Protein AF-A0A2V5W1W2-F1 (afdb_monomer_lite)

Structure (mmCIF, N/CA/C/O backbone):
data_AF-A0A2V5W1W2-F1
#
_entry.id   AF-A0A2V5W1W2-F1
#
loop_
_atom_site.group_PDB
_atom_site.id
_atom_site.type_symbol
_atom_site.label_atom_id
_atom_site.label_alt_id
_atom_site.label_comp_id
_atom_site.label_asym_id
_atom_site.label_entity_id
_atom_site.label_seq_id
_atom_site.pdbx_PDB_ins_code
_atom_site.Cartn_x
_atom_site.Cartn_y
_atom_site.Cartn_z
_atom_site.occupancy
_atom_site.B_iso_or_equiv
_atom_site.auth_seq_id
_atom_site.auth_comp_id
_atom_site.auth_asym_id
_atom_site.auth_atom_id
_atom_site.pdbx_PDB_model_num
ATOM 1 N N . MET A 1 1 ? 56.854 -26.475 -35.808 1.00 37.88 1 MET A N 1
ATOM 2 C CA . MET A 1 1 ? 57.838 -25.380 -35.961 1.00 37.88 1 MET A CA 1
ATOM 3 C C . MET A 1 1 ? 57.090 -24.058 -35.804 1.00 37.88 1 MET A C 1
ATOM 5 O O . MET A 1 1 ? 56.149 -23.872 -36.559 1.00 37.88 1 MET A O 1
ATOM 9 N N . LYS A 1 2 ? 57.523 -23.186 -34.871 1.00 39.00 2 LYS A N 1
ATOM 10 C CA . LYS A 1 2 ? 57.063 -21.791 -34.617 1.00 39.00 2 LYS A CA 1
ATOM 11 C C . LYS A 1 2 ? 55.720 -21.671 -33.861 1.00 39.00 2 LYS A C 1
ATOM 13 O O . LYS A 1 2 ? 54.672 -21.870 -34.448 1.00 39.00 2 LYS A O 1
ATOM 18 N N . ILE A 1 3 ? 55.713 -21.649 -32.523 1.00 47.53 3 ILE A N 1
ATOM 19 C CA . ILE A 1 3 ? 56.080 -20.575 -31.562 1.00 47.53 3 ILE A CA 1
ATOM 20 C C . ILE A 1 3 ? 54.937 -19.564 -31.357 1.00 47.53 3 ILE A C 1
ATOM 22 O O . ILE A 1 3 ? 54.671 -18.735 -32.216 1.00 47.53 3 ILE A O 1
ATOM 26 N N . PHE A 1 4 ? 54.315 -19.701 -30.178 1.00 49.91 4 PHE A N 1
ATOM 27 C CA . PHE A 1 4 ? 53.779 -18.692 -29.257 1.00 49.91 4 PHE A CA 1
ATOM 28 C C . PHE A 1 4 ? 53.293 -17.346 -29.810 1.00 49.91 4 PHE A C 1
ATOM 30 O O . PHE A 1 4 ? 54.094 -16.503 -30.204 1.00 49.91 4 PHE A O 1
ATOM 37 N N . TRP A 1 5 ? 52.016 -17.056 -29.547 1.00 47.94 5 TRP A N 1
ATOM 38 C CA . TRP A 1 5 ? 51.642 -15.746 -29.023 1.00 47.94 5 TRP A CA 1
ATOM 39 C C . TRP A 1 5 ? 50.623 -15.898 -27.894 1.00 47.94 5 TRP A C 1
ATOM 41 O O . TRP A 1 5 ? 49.438 -16.147 -28.092 1.00 47.94 5 TRP A O 1
ATOM 51 N N . SER A 1 6 ? 51.171 -15.810 -26.685 1.00 53.16 6 SER A N 1
ATOM 52 C CA . SER A 1 6 ? 50.453 -15.503 -25.460 1.00 53.16 6 SER A CA 1
ATOM 53 C C . SER A 1 6 ? 49.829 -14.117 -25.618 1.00 53.16 6 SER A C 1
ATOM 55 O O . SER A 1 6 ? 50.554 -13.139 -25.791 1.00 53.16 6 SER A O 1
ATOM 57 N N . CYS A 1 7 ? 48.505 -14.024 -25.558 1.00 41.88 7 CYS A N 1
ATOM 58 C CA . CYS A 1 7 ? 47.844 -12.787 -25.175 1.00 41.88 7 CYS A CA 1
ATOM 59 C C . CYS A 1 7 ? 47.042 -13.114 -23.921 1.00 41.88 7 CYS A C 1
ATOM 61 O O . CYS A 1 7 ? 46.077 -13.875 -23.968 1.00 41.88 7 CYS A O 1
ATOM 63 N N . CYS A 1 8 ? 47.561 -12.633 -22.794 1.00 45.41 8 CYS A N 1
ATOM 64 C CA . CYS A 1 8 ? 47.035 -12.828 -21.457 1.00 45.41 8 CYS A CA 1
ATOM 65 C C . CYS A 1 8 ? 45.512 -12.708 -21.414 1.00 45.41 8 CYS A C 1
ATOM 67 O O . CYS A 1 8 ? 44.941 -11.671 -21.747 1.00 45.41 8 CYS A O 1
ATOM 69 N N . ALA A 1 9 ? 44.883 -13.760 -20.895 1.00 55.41 9 ALA A N 1
ATOM 70 C CA . ALA A 1 9 ? 43.576 -13.672 -20.284 1.00 55.41 9 ALA A CA 1
ATOM 71 C C . ALA A 1 9 ? 43.635 -12.626 -19.161 1.00 55.41 9 ALA A C 1
ATOM 73 O O . ALA A 1 9 ? 44.271 -12.832 -18.130 1.00 55.41 9 ALA A O 1
ATOM 74 N N . ALA A 1 10 ? 42.974 -11.498 -19.377 1.00 53.69 10 ALA A N 1
ATOM 75 C CA . ALA A 1 10 ? 42.615 -10.566 -18.325 1.00 53.69 10 ALA A CA 1
ATOM 76 C C . ALA A 1 10 ? 41.165 -10.143 -18.563 1.00 53.69 10 ALA A C 1
ATOM 78 O O . ALA A 1 10 ? 40.871 -8.999 -18.897 1.00 53.69 10 ALA A O 1
ATOM 79 N N . THR A 1 11 ? 40.236 -11.089 -18.411 1.00 60.00 11 THR A N 1
ATOM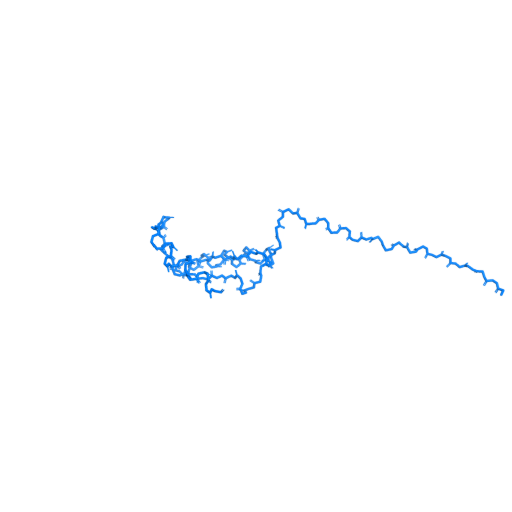 80 C CA . THR A 1 11 ? 38.858 -10.735 -18.070 1.00 60.00 11 THR A CA 1
ATOM 81 C C . THR A 1 11 ? 38.912 -10.140 -16.670 1.00 60.00 11 THR A C 1
ATOM 83 O O . THR A 1 11 ? 38.856 -10.862 -15.675 1.00 60.00 11 THR A O 1
ATOM 86 N N . ALA A 1 12 ? 39.139 -8.828 -16.596 1.00 58.34 12 ALA A N 1
ATOM 87 C CA . ALA A 1 12 ? 38.997 -8.066 -15.372 1.00 58.34 12 ALA A CA 1
ATOM 88 C C . ALA A 1 12 ? 37.571 -8.306 -14.871 1.00 58.34 12 ALA A C 1
ATOM 90 O O . ALA A 1 12 ? 36.601 -7.909 -15.517 1.00 58.34 12 ALA A O 1
ATOM 91 N N . GLY A 1 13 ? 37.461 -9.063 -13.778 1.00 57.09 13 GLY A N 1
ATOM 92 C CA . GLY A 1 13 ? 36.191 -9.347 -13.140 1.00 57.09 13 GLY A CA 1
ATOM 93 C C . GLY A 1 13 ? 35.489 -8.030 -12.846 1.00 57.09 13 GLY A C 1
ATOM 94 O O . GLY A 1 13 ? 36.050 -7.156 -12.185 1.00 57.09 13 GLY A O 1
ATOM 95 N N . LEU A 1 14 ? 34.271 -7.891 -13.362 1.00 52.31 14 LEU A N 1
ATOM 96 C CA . LEU A 1 14 ? 33.324 -6.887 -12.910 1.00 52.31 14 LEU A CA 1
ATOM 97 C C . LEU A 1 14 ? 33.049 -7.178 -11.430 1.00 52.31 14 LEU A C 1
ATOM 99 O O . LEU A 1 14 ? 32.181 -7.976 -11.090 1.00 52.31 14 LEU A O 1
ATOM 103 N N . CYS A 1 15 ? 33.836 -6.579 -10.539 1.00 54.84 15 CYS A N 1
ATOM 104 C CA . CYS A 1 15 ? 33.486 -6.485 -9.132 1.00 54.84 15 CYS A CA 1
ATOM 105 C C . CYS A 1 15 ? 32.292 -5.535 -9.029 1.00 54.84 15 CYS A C 1
ATOM 107 O O . CYS A 1 15 ? 32.456 -4.328 -8.859 1.00 54.84 15 CYS A O 1
ATOM 109 N N . SER A 1 16 ? 31.084 -6.080 -9.157 1.00 57.50 16 SER A N 1
ATOM 110 C CA . SER A 1 16 ? 29.849 -5.390 -8.798 1.00 57.50 16 SER A CA 1
ATOM 111 C C . SER A 1 16 ? 29.817 -5.210 -7.282 1.00 57.50 16 SER A C 1
ATOM 113 O O . SER A 1 16 ? 29.265 -6.025 -6.549 1.00 57.50 16 SER A O 1
ATOM 115 N N . THR A 1 17 ? 30.443 -4.149 -6.780 1.00 60.31 17 THR A N 1
ATOM 116 C CA . THR A 1 17 ? 30.255 -3.707 -5.397 1.00 60.31 17 THR A CA 1
ATOM 117 C C . THR A 1 17 ? 28.939 -2.945 -5.313 1.00 60.31 17 THR A C 1
ATOM 119 O O . THR A 1 17 ? 28.920 -1.720 -5.410 1.00 60.31 17 THR A O 1
ATOM 122 N N . SER A 1 18 ? 27.827 -3.658 -5.162 1.00 62.66 18 SER A N 1
ATOM 123 C CA . SER A 1 18 ? 26.547 -3.027 -4.834 1.00 62.66 18 SER A CA 1
ATOM 124 C C . SER A 1 18 ? 25.860 -3.800 -3.723 1.00 62.66 18 SER A C 1
ATOM 126 O O . SER A 1 18 ? 25.094 -4.715 -3.988 1.00 62.66 18 SER A O 1
ATOM 128 N N . LEU A 1 19 ? 26.164 -3.451 -2.473 1.00 59.16 19 LEU A N 1
ATOM 129 C CA . LEU A 1 19 ? 25.425 -3.924 -1.303 1.00 59.16 19 LEU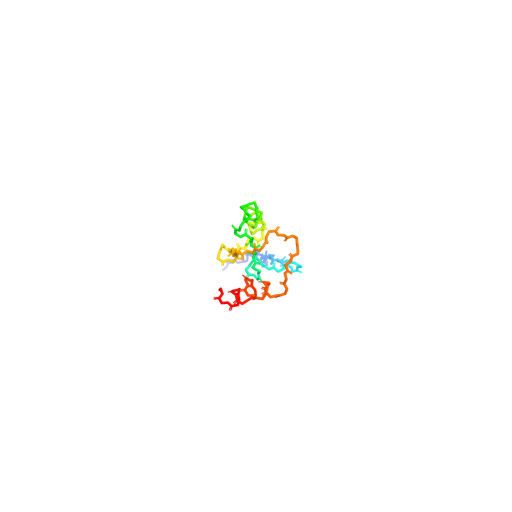 A CA 1
ATOM 130 C C . LEU A 1 19 ? 25.435 -2.828 -0.234 1.00 59.16 19 LEU A C 1
ATOM 132 O O . LEU A 1 19 ? 26.288 -2.795 0.648 1.00 59.16 19 LEU A O 1
ATOM 136 N N . ALA A 1 20 ? 24.484 -1.907 -0.342 1.00 60.53 20 ALA A N 1
ATOM 137 C CA . ALA A 1 20 ? 24.092 -1.046 0.778 1.00 60.53 20 ALA A CA 1
ATOM 138 C C . ALA A 1 20 ? 22.581 -0.751 0.774 1.00 60.53 20 ALA A C 1
ATOM 140 O O . ALA A 1 20 ? 22.002 -0.526 1.832 1.00 60.53 20 ALA A O 1
ATOM 141 N N . ALA A 1 21 ? 21.923 -0.827 -0.388 1.00 64.12 21 ALA A N 1
ATOM 142 C CA . ALA A 1 21 ? 20.474 -0.950 -0.505 1.00 64.12 21 ALA A CA 1
ATOM 143 C C . ALA A 1 21 ? 20.154 -2.329 -1.103 1.00 64.12 21 ALA A C 1
ATOM 145 O O . ALA A 1 21 ? 20.822 -2.731 -2.055 1.00 64.12 21 ALA A O 1
ATOM 146 N N . GLY A 1 22 ? 19.194 -3.052 -0.518 1.00 72.38 22 GLY A N 1
ATOM 147 C CA . GLY A 1 22 ? 18.699 -4.320 -1.068 1.00 72.38 22 GLY A CA 1
ATOM 148 C C . GLY A 1 22 ? 18.167 -4.158 -2.495 1.00 72.38 22 GLY A C 1
ATOM 149 O O . GLY A 1 22 ? 17.861 -3.038 -2.923 1.00 72.38 22 GLY A O 1
ATOM 150 N N . GLN A 1 23 ? 18.091 -5.263 -3.235 1.00 85.06 23 GLN A N 1
ATOM 151 C CA . GLN A 1 23 ? 17.576 -5.261 -4.608 1.00 85.06 23 GLN A CA 1
ATOM 152 C C . GLN A 1 23 ? 16.068 -4.955 -4.631 1.00 85.06 23 GLN A C 1
ATOM 154 O O . GLN A 1 23 ? 15.362 -5.108 -3.632 1.00 85.06 23 GLN A O 1
ATOM 159 N N . GLY A 1 24 ? 15.560 -4.467 -5.768 1.00 91.06 24 GLY A N 1
ATOM 160 C CA . GLY A 1 24 ? 14.149 -4.093 -5.915 1.00 91.06 24 GLY A CA 1
ATOM 161 C C . GLY A 1 24 ? 13.176 -5.252 -5.692 1.00 91.06 24 GLY A C 1
ATOM 162 O O . GLY A 1 24 ? 12.058 -5.040 -5.229 1.00 91.06 24 GLY A O 1
ATOM 163 N N . ASP A 1 25 ? 13.611 -6.476 -5.975 1.00 93.94 25 ASP A N 1
ATOM 164 C CA . ASP A 1 25 ? 12.865 -7.711 -5.746 1.00 93.94 25 ASP A CA 1
ATOM 165 C C . ASP A 1 25 ? 12.787 -8.112 -4.260 1.00 93.94 25 ASP A C 1
ATOM 167 O O . ASP A 1 25 ? 11.909 -8.884 -3.886 1.00 93.94 25 ASP A O 1
ATOM 171 N N . GLU A 1 26 ? 13.597 -7.517 -3.381 1.00 94.19 26 GLU A N 1
ATOM 172 C CA . GLU A 1 26 ? 13.574 -7.764 -1.931 1.00 94.19 26 GLU A CA 1
ATOM 173 C C . GLU A 1 26 ? 12.562 -6.881 -1.173 1.00 94.19 26 GLU A C 1
ATOM 175 O O . GLU A 1 26 ? 12.407 -7.014 0.044 1.00 94.19 26 GLU A O 1
ATOM 180 N N . VAL A 1 27 ? 11.872 -5.956 -1.855 1.00 94.00 27 VAL A N 1
ATOM 181 C CA . VAL A 1 27 ? 10.973 -4.977 -1.219 1.00 94.00 27 VAL A CA 1
ATOM 182 C C . VAL A 1 27 ? 9.575 -4.951 -1.833 1.00 94.00 27 VAL A C 1
ATOM 184 O O . VAL A 1 27 ? 9.382 -5.165 -3.024 1.00 94.00 27 VAL A O 1
ATOM 187 N N . VAL A 1 28 ? 8.580 -4.597 -1.020 1.00 96.50 28 VAL A N 1
ATOM 188 C CA . VAL A 1 28 ? 7.207 -4.324 -1.470 1.00 96.50 28 VAL A CA 1
ATOM 189 C C . VAL A 1 28 ? 6.923 -2.836 -1.302 1.00 96.50 28 VAL A C 1
ATOM 191 O O . VAL A 1 28 ? 7.190 -2.263 -0.245 1.00 96.50 28 VAL A O 1
ATOM 194 N N . VAL A 1 29 ? 6.366 -2.205 -2.335 1.00 97.56 29 VAL A N 1
ATOM 195 C CA . VAL A 1 29 ? 5.902 -0.815 -2.281 1.00 97.56 29 VAL A CA 1
ATOM 196 C C . VAL A 1 29 ? 4.397 -0.813 -2.074 1.00 97.56 29 VAL A C 1
ATOM 198 O O . VAL A 1 29 ? 3.659 -1.482 -2.791 1.00 97.56 29 VAL A O 1
ATOM 201 N N . ILE A 1 30 ? 3.938 -0.041 -1.095 1.00 97.69 30 ILE A N 1
ATOM 202 C CA . ILE A 1 30 ? 2.529 0.036 -0.724 1.00 97.69 30 ILE A CA 1
ATOM 203 C C . ILE A 1 30 ? 2.007 1.442 -1.004 1.00 97.69 30 ILE A C 1
ATOM 205 O O . ILE A 1 30 ? 2.648 2.420 -0.621 1.00 97.69 30 ILE A O 1
ATOM 209 N N . TYR A 1 31 ? 0.835 1.540 -1.631 1.00 98.19 31 TYR A N 1
ATOM 210 C CA . TYR A 1 31 ? 0.110 2.799 -1.799 1.00 98.19 31 TYR A CA 1
ATOM 211 C C . TYR A 1 31 ? -1.307 2.722 -1.231 1.00 98.19 31 TYR A C 1
ATOM 213 O O . TYR A 1 31 ? -1.911 1.649 -1.132 1.00 98.19 31 TYR A O 1
ATOM 221 N N . ASN A 1 32 ? -1.851 3.885 -0.875 1.00 97.81 32 ASN A N 1
ATOM 222 C CA . ASN A 1 32 ? -3.249 3.998 -0.486 1.00 97.81 32 ASN A CA 1
ATOM 223 C C . ASN A 1 32 ? -4.120 4.163 -1.739 1.00 97.81 32 ASN A C 1
ATOM 225 O O . ASN A 1 32 ? -4.036 5.172 -2.430 1.00 97.81 32 ASN A O 1
ATOM 229 N N . SER A 1 33 ? -4.977 3.186 -2.019 1.00 97.50 33 SER A N 1
ATOM 230 C CA . SER A 1 33 ? -5.886 3.198 -3.173 1.00 97.50 33 SER A CA 1
ATOM 231 C C . SER A 1 33 ? -6.962 4.290 -3.115 1.00 97.50 33 SER A C 1
ATOM 233 O O . SER A 1 33 ? -7.491 4.657 -4.160 1.00 97.50 33 SER A O 1
ATOM 235 N N . GLN A 1 34 ? -7.239 4.849 -1.930 1.00 96.88 34 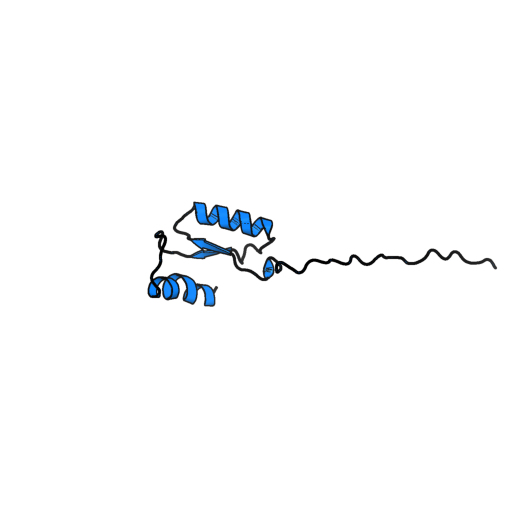GLN A N 1
ATOM 236 C CA . GLN A 1 34 ? -8.143 5.993 -1.754 1.00 96.88 34 GLN A CA 1
ATOM 237 C C . GLN A 1 34 ? -7.486 7.342 -2.099 1.00 96.88 34 GLN A C 1
ATOM 239 O O . GLN A 1 34 ? -8.173 8.359 -2.142 1.00 96.88 34 GLN A O 1
ATOM 244 N N . LEU A 1 35 ? -6.167 7.370 -2.328 1.00 96.44 35 LEU A N 1
ATOM 245 C CA . LEU A 1 35 ? -5.402 8.569 -2.682 1.00 96.44 35 LEU A CA 1
ATOM 246 C C . LEU A 1 35 ? -4.686 8.333 -4.020 1.00 96.44 35 LEU A C 1
ATOM 248 O O . LEU A 1 35 ? -3.601 7.745 -4.026 1.00 96.44 35 LEU A O 1
ATOM 252 N N . PRO A 1 36 ? -5.261 8.763 -5.160 1.00 95.12 36 PRO A N 1
ATOM 253 C CA . PRO A 1 36 ? -4.673 8.546 -6.483 1.00 95.12 36 PRO A CA 1
ATOM 254 C C . PRO A 1 36 ? -3.207 8.992 -6.585 1.00 95.12 36 PRO A C 1
ATOM 256 O O . PRO A 1 36 ? -2.381 8.267 -7.135 1.00 95.12 36 PRO A O 1
ATOM 259 N N . GLU A 1 37 ? -2.847 10.112 -5.958 1.00 96.75 37 GLU A N 1
ATOM 260 C CA . GLU A 1 37 ? -1.483 10.650 -5.949 1.00 96.75 37 GLU A CA 1
ATOM 261 C C . GLU A 1 37 ? -0.491 9.713 -5.235 1.00 96.75 37 GLU A C 1
ATOM 263 O O . GLU A 1 37 ? 0.688 9.653 -5.586 1.00 96.75 37 GLU A O 1
ATOM 268 N N . SER A 1 38 ? -0.960 8.926 -4.256 1.00 97.50 38 SER A N 1
ATOM 269 C CA . SER A 1 38 ? -0.146 7.912 -3.571 1.00 97.50 38 SER A CA 1
ATOM 270 C C . SER A 1 38 ? 0.311 6.818 -4.539 1.00 97.50 38 SER A C 1
ATOM 272 O O . SER A 1 38 ? 1.443 6.340 -4.435 1.00 97.50 38 SER A O 1
ATOM 274 N N . LYS A 1 39 ? -0.539 6.447 -5.506 1.00 97.56 39 LYS A N 1
ATOM 275 C CA . LYS A 1 39 ? -0.215 5.445 -6.527 1.00 97.56 39 LYS A CA 1
ATOM 276 C C . LYS A 1 39 ? 0.874 5.943 -7.471 1.00 97.56 39 LYS A C 1
ATOM 278 O O . LYS A 1 39 ? 1.822 5.207 -7.743 1.00 97.56 39 LYS A O 1
ATOM 283 N N . ASP A 1 40 ? 0.763 7.184 -7.931 1.00 97.69 40 ASP A N 1
ATOM 284 C CA . ASP A 1 40 ? 1.737 7.770 -8.855 1.00 97.69 40 ASP A CA 1
ATOM 285 C C . ASP A 1 40 ? 3.127 7.860 -8.212 1.00 97.69 40 ASP A C 1
ATOM 287 O O . ASP A 1 40 ? 4.128 7.483 -8.826 1.00 97.69 40 ASP A O 1
ATOM 291 N N . LEU A 1 41 ? 3.192 8.257 -6.936 1.00 97.75 41 LEU A N 1
ATOM 292 C CA . LEU A 1 41 ? 4.439 8.263 -6.168 1.00 97.75 41 LEU A CA 1
ATOM 293 C C . LEU A 1 41 ? 5.006 6.853 -5.967 1.00 97.75 41 LEU A C 1
ATOM 295 O O . LEU A 1 41 ? 6.211 6.646 -6.133 1.00 97.75 41 LEU A O 1
ATOM 299 N N . ALA A 1 42 ? 4.163 5.871 -5.641 1.00 98.19 42 ALA A N 1
ATOM 300 C CA . ALA A 1 42 ? 4.602 4.488 -5.481 1.00 98.19 42 ALA A CA 1
ATOM 301 C C . ALA A 1 42 ? 5.209 3.926 -6.774 1.00 98.19 42 ALA A C 1
ATOM 303 O O . ALA A 1 42 ? 6.299 3.358 -6.732 1.00 98.19 42 ALA A O 1
ATOM 304 N N . ILE A 1 43 ? 4.562 4.148 -7.922 1.00 98.00 43 ILE A N 1
ATOM 305 C CA . ILE A 1 43 ? 5.081 3.753 -9.240 1.00 98.00 43 ILE A CA 1
ATOM 306 C C . ILE A 1 43 ? 6.414 4.455 -9.523 1.00 98.00 43 ILE A C 1
ATOM 308 O O . ILE A 1 43 ? 7.386 3.809 -9.915 1.00 98.00 43 ILE A O 1
ATOM 312 N N . TYR A 1 44 ? 6.489 5.763 -9.276 1.00 97.62 44 TYR A N 1
ATOM 313 C CA . TYR A 1 44 ? 7.696 6.563 -9.490 1.00 97.62 44 TYR A CA 1
ATOM 314 C C . TYR A 1 44 ? 8.913 6.049 -8.694 1.00 97.62 44 TYR A C 1
ATOM 316 O O . TYR A 1 44 ? 10.037 6.040 -9.212 1.00 97.62 44 TYR A O 1
ATOM 324 N N . TYR A 1 45 ? 8.720 5.625 -7.440 1.00 96.19 45 TYR A N 1
ATOM 325 C CA . TYR A 1 45 ? 9.797 5.068 -6.612 1.00 96.19 45 TYR A CA 1
ATOM 326 C C . TYR A 1 45 ? 10.090 3.597 -6.916 1.00 96.19 45 TYR A C 1
ATOM 328 O O . TYR A 1 45 ? 11.261 3.214 -6.904 1.00 96.19 45 TYR A O 1
ATOM 336 N N . ALA A 1 46 ? 9.070 2.798 -7.240 1.00 97.69 46 ALA A N 1
ATOM 337 C CA . ALA A 1 46 ? 9.235 1.417 -7.683 1.00 97.69 46 ALA A CA 1
ATOM 338 C C . ALA A 1 46 ? 10.117 1.341 -8.937 1.00 97.69 46 ALA A C 1
ATOM 340 O O . ALA A 1 46 ? 11.091 0.596 -8.952 1.00 97.69 46 ALA A O 1
ATOM 341 N N . GLN A 1 47 ? 9.861 2.194 -9.936 1.00 96.81 47 GLN A N 1
ATOM 342 C CA . GLN A 1 47 ? 10.672 2.2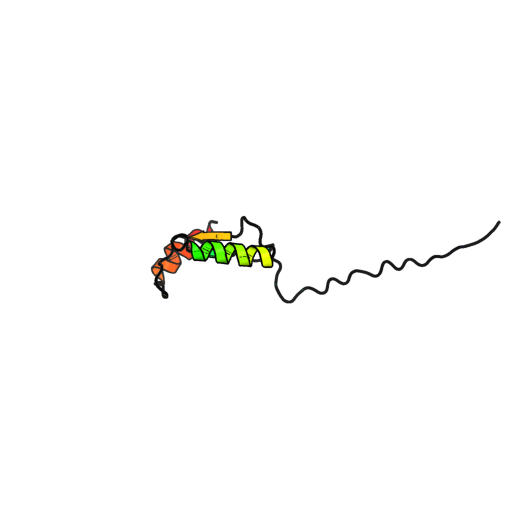74 -11.158 1.00 96.81 47 GLN A CA 1
ATOM 343 C C . GLN A 1 47 ? 12.144 2.604 -10.879 1.00 96.81 47 GLN A C 1
ATOM 345 O O . GLN A 1 47 ? 13.032 1.987 -11.456 1.00 96.81 47 GLN A O 1
ATOM 350 N N . ARG A 1 48 ? 12.427 3.546 -9.971 1.00 94.62 48 ARG A N 1
ATOM 351 C CA . ARG A 1 48 ? 13.809 3.940 -9.620 1.00 94.62 48 ARG A CA 1
ATOM 352 C C . ARG A 1 48 ? 14.604 2.862 -8.906 1.00 94.62 48 ARG A C 1
ATOM 354 O O . ARG A 1 48 ? 15.828 2.932 -8.891 1.00 94.62 48 ARG A O 1
ATOM 361 N N . ARG A 1 49 ? 13.907 1.948 -8.241 1.00 93.38 49 ARG A N 1
ATOM 362 C CA . ARG A 1 49 ? 14.504 0.848 -7.486 1.00 93.38 49 ARG A CA 1
ATO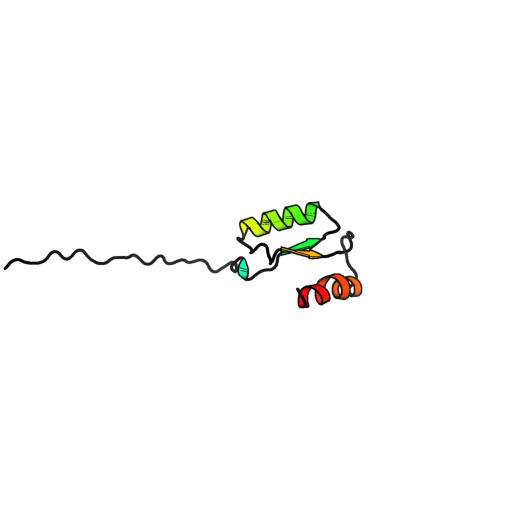M 363 C C . ARG A 1 49 ? 14.357 -0.487 -8.200 1.00 93.38 49 ARG A C 1
ATOM 365 O O . ARG A 1 49 ? 14.677 -1.501 -7.601 1.00 93.38 49 ARG A O 1
ATOM 372 N N . GLU A 1 50 ? 13.860 -0.471 -9.437 1.00 95.75 50 GLU A N 1
ATOM 373 C CA . GLU A 1 50 ? 13.633 -1.671 -10.242 1.00 95.75 50 GLU A CA 1
ATOM 374 C C . GLU A 1 50 ? 12.757 -2.703 -9.509 1.00 95.75 50 GLU A C 1
ATOM 376 O O . GLU A 1 50 ? 12.942 -3.910 -9.635 1.00 95.75 50 GLU A O 1
ATOM 381 N N . VAL A 1 51 ? 11.785 -2.221 -8.723 1.00 97.31 51 VAL A N 1
ATOM 382 C CA . VAL A 1 51 ? 10.841 -3.082 -8.004 1.00 97.31 51 VAL A CA 1
ATOM 383 C C . VAL A 1 51 ? 9.892 -3.727 -9.018 1.00 97.31 51 VAL A C 1
ATOM 385 O O . VAL A 1 51 ? 9.259 -3.001 -9.796 1.00 97.31 51 VAL A O 1
ATOM 388 N N . PRO A 1 52 ? 9.744 -5.064 -9.008 1.00 97.25 52 PRO A N 1
ATOM 389 C CA . PRO A 1 52 ? 8.779 -5.766 -9.841 1.00 97.25 52 PRO A CA 1
ATOM 390 C C . PRO A 1 52 ? 7.361 -5.198 -9.700 1.00 97.25 52 PRO A C 1
ATOM 392 O O . PRO A 1 52 ? 6.899 -4.864 -8.610 1.00 97.25 52 PRO A O 1
ATOM 395 N N . THR A 1 53 ? 6.623 -5.101 -10.805 1.00 96.31 53 THR A N 1
ATOM 396 C CA . THR A 1 53 ? 5.284 -4.482 -10.807 1.00 96.31 53 THR A CA 1
ATOM 397 C C . THR A 1 53 ? 4.263 -5.247 -9.963 1.00 96.31 53 THR A C 1
ATOM 399 O O . THR A 1 53 ? 3.337 -4.640 -9.431 1.00 96.31 53 THR A O 1
ATOM 402 N N . ASN A 1 54 ? 4.449 -6.557 -9.784 1.00 96.62 54 ASN A N 1
ATOM 403 C CA . ASN A 1 54 ? 3.653 -7.391 -8.880 1.00 96.62 54 ASN A CA 1
ATOM 404 C C . ASN A 1 54 ? 3.967 -7.159 -7.388 1.00 96.62 54 ASN A C 1
ATOM 406 O O . ASN A 1 54 ? 3.251 -7.684 -6.544 1.00 96.62 54 ASN A O 1
ATOM 410 N N . GLN A 1 55 ? 4.990 -6.364 -7.056 1.00 97.12 55 GLN A N 1
ATOM 411 C CA . GLN A 1 55 ? 5.351 -5.956 -5.692 1.00 97.12 55 GLN A CA 1
ATOM 412 C C . GLN A 1 55 ? 4.902 -4.520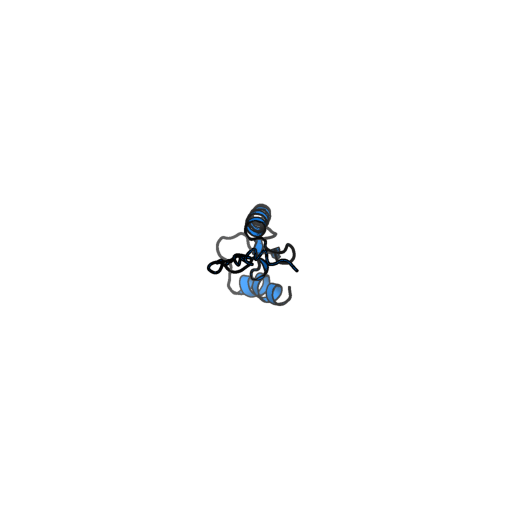 -5.363 1.00 97.12 55 GLN A C 1
ATOM 414 O O . GLN A 1 55 ? 5.278 -3.973 -4.326 1.00 97.12 55 GLN A O 1
ATOM 419 N N . VAL A 1 56 ? 4.088 -3.897 -6.225 1.00 98.06 56 VAL A N 1
ATOM 420 C CA . VAL A 1 56 ? 3.482 -2.578 -5.986 1.00 98.06 56 VAL A CA 1
ATOM 421 C C . VAL A 1 56 ? 2.001 -2.761 -5.659 1.00 98.06 56 VAL A C 1
ATOM 423 O O . VAL A 1 56 ? 1.161 -2.913 -6.546 1.00 98.06 56 VAL A O 1
ATOM 426 N N . LEU A 1 57 ? 1.675 -2.764 -4.368 1.00 98.31 57 LEU A N 1
ATOM 427 C CA . LEU A 1 57 ? 0.372 -3.184 -3.853 1.00 98.31 57 LEU A CA 1
ATOM 428 C C . LEU A 1 57 ? -0.462 -1.995 -3.364 1.00 98.31 57 LEU A C 1
ATOM 430 O O . LEU A 1 57 ? 0.027 -1.120 -2.649 1.00 98.31 57 LEU A O 1
ATOM 434 N N . GLY A 1 58 ? -1.742 -1.984 -3.734 1.00 97.88 58 GLY A N 1
ATOM 435 C CA . GLY A 1 58 ? -2.709 -0.976 -3.301 1.00 97.88 58 GLY A CA 1
ATOM 436 C C . GLY A 1 58 ? -3.643 -1.519 -2.230 1.00 97.88 58 GLY A C 1
ATOM 437 O O . GLY A 1 58 ? -4.227 -2.585 -2.418 1.00 97.88 58 GLY A O 1
ATOM 438 N N . PHE A 1 59 ? -3.832 -0.768 -1.145 1.00 98.25 59 PHE A N 1
ATOM 439 C CA . PHE A 1 59 ? -4.802 -1.101 -0.095 1.00 98.25 59 PHE A CA 1
ATOM 440 C C . PHE A 1 59 ? -5.782 0.048 0.139 1.00 98.25 59 PHE A C 1
ATOM 442 O O . PHE A 1 59 ? -5.453 1.215 -0.071 1.00 98.25 59 PHE A O 1
ATOM 449 N N . ASP A 1 60 ? -7.002 -0.274 0.562 1.00 96.50 60 ASP A N 1
ATOM 450 C CA . ASP A 1 60 ? -8.004 0.705 0.993 1.00 96.50 60 ASP A CA 1
ATOM 451 C C . ASP A 1 60 ? -7.703 1.142 2.435 1.00 96.50 60 ASP A C 1
ATOM 453 O O . ASP A 1 60 ? -8.069 0.459 3.399 1.00 96.50 60 ASP A O 1
ATOM 457 N N . LEU A 1 61 ? -6.971 2.250 2.584 1.00 97.31 61 LEU A N 1
ATOM 458 C CA . LEU A 1 61 ? -6.518 2.757 3.878 1.00 97.31 61 LEU A CA 1
ATOM 459 C C . LEU A 1 61 ? -7.174 4.112 4.193 1.00 97.31 61 LEU A C 1
ATOM 461 O O . LEU A 1 61 ? -7.426 4.903 3.281 1.00 97.31 61 LEU A O 1
ATOM 465 N N . PRO A 1 62 ? -7.423 4.428 5.478 1.00 96.25 62 PRO A N 1
ATOM 466 C CA . PRO A 1 62 ? -7.837 5.767 5.888 1.00 96.25 62 PRO A CA 1
ATOM 467 C C . PRO A 1 62 ? -6.900 6.856 5.347 1.00 96.25 62 PRO A C 1
ATOM 469 O O . PRO A 1 62 ? -5.690 6.658 5.258 1.00 96.25 62 PRO A O 1
ATOM 472 N N . THR A 1 63 ? -7.466 8.009 4.991 1.00 95.69 63 THR A N 1
ATOM 473 C CA . THR A 1 63 ? -6.727 9.162 4.442 1.00 95.69 63 THR A CA 1
ATOM 474 C C . THR A 1 63 ? -6.241 10.141 5.511 1.00 95.69 63 THR A C 1
ATOM 476 O O . THR A 1 63 ? -5.540 11.100 5.198 1.00 95.69 63 THR A O 1
ATOM 479 N N . ALA A 1 64 ? -6.604 9.907 6.775 1.00 94.62 64 ALA A N 1
ATOM 480 C CA . ALA A 1 64 ? -6.062 10.642 7.907 1.00 94.62 64 ALA A CA 1
ATOM 481 C C . ALA A 1 64 ? -4.572 10.316 8.107 1.00 94.62 64 ALA A C 1
ATOM 483 O O . ALA A 1 64 ? -4.122 9.213 7.806 1.00 94.62 64 ALA A O 1
ATOM 484 N N . GLU A 1 65 ? -3.821 11.265 8.668 1.00 91.56 65 GLU A N 1
ATOM 485 C CA . GLU A 1 65 ? -2.385 11.104 8.947 1.00 91.56 65 GLU A CA 1
ATOM 486 C C . GLU A 1 65 ? -2.098 9.921 9.888 1.00 91.56 65 GLU A C 1
ATOM 488 O O . GLU A 1 65 ? -1.116 9.200 9.718 1.00 91.56 65 GLU A O 1
ATOM 493 N N . ALA A 1 66 ? -2.983 9.695 10.863 1.00 95.00 66 ALA A N 1
ATOM 494 C CA . ALA A 1 66 ? -2.905 8.582 11.795 1.00 95.00 66 ALA A CA 1
ATOM 495 C C . ALA A 1 66 ? -4.002 7.548 11.517 1.00 95.00 66 ALA A C 1
ATOM 497 O O . ALA A 1 66 ? -5.147 7.885 11.217 1.00 95.00 66 ALA A O 1
ATOM 498 N N . ILE A 1 67 ? -3.651 6.277 11.701 1.00 96.31 67 ILE A N 1
ATOM 499 C CA . ILE A 1 67 ? -4.552 5.129 11.595 1.00 96.31 67 ILE A CA 1
ATOM 500 C C . ILE A 1 67 ? -4.636 4.417 12.945 1.00 96.31 67 ILE A C 1
ATOM 502 O O . ILE A 1 67 ? -3.638 4.298 13.663 1.00 96.31 67 ILE A O 1
ATOM 506 N N . THR A 1 68 ? -5.813 3.910 13.312 1.00 98.12 68 THR A N 1
ATOM 507 C CA . THR A 1 68 ? -5.924 3.102 14.531 1.00 98.12 68 THR A CA 1
ATOM 508 C C . THR A 1 68 ? -5.216 1.756 14.362 1.00 98.12 68 THR A C 1
ATOM 510 O O . THR A 1 68 ? -5.079 1.212 13.264 1.00 98.12 68 THR A O 1
ATOM 513 N N . ARG A 1 69 ? -4.809 1.137 15.477 1.00 98.06 69 ARG A N 1
ATOM 514 C CA . ARG A 1 69 ? -4.177 -0.192 15.437 1.00 98.06 69 ARG A CA 1
ATOM 515 C C . ARG A 1 69 ? -5.090 -1.266 14.830 1.00 98.06 69 ARG A C 1
ATOM 517 O O . ARG A 1 69 ? -4.590 -2.191 14.191 1.00 98.06 69 ARG A O 1
ATOM 524 N N . ALA A 1 70 ? -6.404 -1.159 15.041 1.00 98.31 70 ALA A N 1
ATOM 525 C CA . ALA A 1 70 ? -7.383 -2.085 14.477 1.00 98.31 70 ALA A CA 1
ATOM 526 C C . ALA A 1 70 ? -7.467 -1.942 12.952 1.00 98.31 70 ALA A C 1
ATOM 528 O O . ALA A 1 70 ? -7.342 -2.940 12.246 1.00 98.31 70 ALA A O 1
ATOM 529 N N . GLU A 1 71 ? -7.577 -0.712 12.445 1.00 98.00 71 GLU A N 1
ATOM 530 C CA . GLU A 1 71 ? -7.593 -0.443 11.004 1.00 98.00 71 GLU A CA 1
ATOM 531 C C . GLU A 1 71 ? -6.282 -0.861 10.333 1.00 98.00 71 GLU A C 1
ATOM 533 O O . GLU A 1 71 ? -6.329 -1.536 9.311 1.00 98.00 71 GLU A O 1
ATOM 538 N N . PHE A 1 72 ? -5.118 -0.567 10.929 1.00 97.88 72 PHE A N 1
ATOM 539 C CA . PHE A 1 72 ? -3.829 -1.052 10.421 1.00 97.88 72 PHE A CA 1
ATOM 540 C C . PHE A 1 72 ? -3.812 -2.580 10.302 1.00 97.88 72 PHE A C 1
ATOM 542 O O . PHE A 1 72 ? -3.460 -3.135 9.261 1.00 97.88 72 PHE A O 1
ATOM 549 N N . ARG A 1 73 ? -4.223 -3.282 11.365 1.00 98.19 73 ARG A N 1
ATOM 550 C CA . ARG A 1 73 ? -4.229 -4.746 11.384 1.00 98.19 73 ARG A CA 1
ATOM 551 C C . ARG A 1 73 ? -5.160 -5.314 10.314 1.00 98.19 73 ARG A C 1
ATOM 553 O O . ARG A 1 73 ? -4.790 -6.259 9.623 1.00 98.19 73 ARG A O 1
ATOM 560 N N . ASP A 1 74 ? -6.376 -4.786 10.229 1.00 98.06 74 ASP A N 1
ATOM 561 C CA . ASP A 1 74 ? -7.448 -5.391 9.441 1.00 98.06 74 ASP A CA 1
ATOM 562 C C . ASP A 1 74 ? -7.428 -4.955 7.971 1.00 98.06 74 ASP A C 1
ATOM 564 O O . ASP A 1 74 ? -7.782 -5.761 7.113 1.00 98.06 74 ASP A O 1
ATOM 568 N N . ARG A 1 75 ? -6.962 -3.735 7.669 1.00 97.62 75 ARG A N 1
ATOM 569 C CA . ARG A 1 75 ? -6.923 -3.183 6.303 1.00 97.62 75 ARG A CA 1
ATOM 570 C C . ARG A 1 75 ? -5.555 -3.252 5.628 1.00 97.62 75 ARG A C 1
ATOM 572 O O . ARG A 1 75 ? -5.509 -3.273 4.405 1.00 97.62 75 ARG A O 1
ATOM 579 N N . LEU A 1 76 ? -4.460 -3.320 6.392 1.00 97.62 76 LEU A N 1
ATOM 580 C CA . LEU A 1 76 ? -3.103 -3.412 5.840 1.00 97.62 76 LEU A CA 1
ATOM 581 C C . LEU A 1 76 ? -2.426 -4.744 6.173 1.00 97.62 76 LEU A C 1
ATOM 583 O O . LEU A 1 76 ? -2.139 -5.530 5.278 1.00 97.62 76 LEU A O 1
ATOM 587 N N . GLN A 1 77 ? -2.201 -5.036 7.457 1.00 97.75 77 GLN A N 1
ATOM 588 C CA . GLN A 1 77 ? -1.352 -6.157 7.875 1.00 97.75 77 GLN A CA 1
ATOM 589 C C . GLN A 1 77 ? -1.908 -7.527 7.457 1.00 97.75 77 GLN A C 1
ATOM 591 O O . GLN A 1 77 ? -1.195 -8.328 6.858 1.00 97.75 77 GLN A O 1
ATOM 596 N N . LYS A 1 78 ? -3.171 -7.830 7.789 1.00 98.00 78 LYS A N 1
ATOM 597 C CA . LYS A 1 78 ? -3.789 -9.123 7.452 1.00 98.00 78 LYS A CA 1
ATOM 598 C C . LYS A 1 78 ? -3.943 -9.321 5.938 1.00 98.00 78 LYS A C 1
ATOM 600 O O . LYS A 1 78 ? -3.666 -10.434 5.496 1.00 98.00 78 LYS A O 1
ATOM 605 N N . PRO A 1 79 ? -4.388 -8.320 5.150 1.00 97.62 79 PRO A N 1
ATOM 606 C CA . PRO A 1 79 ? -4.412 -8.438 3.695 1.00 97.62 79 PRO A CA 1
ATOM 607 C C . PRO A 1 79 ? -3.023 -8.640 3.084 1.00 97.62 79 PRO A C 1
ATOM 609 O O . PRO A 1 79 ? -2.870 -9.527 2.254 1.00 97.62 79 PRO A O 1
ATOM 612 N N . LEU A 1 80 ? -2.009 -7.894 3.537 1.00 97.00 80 LEU A N 1
ATOM 613 C CA . LEU A 1 80 ? -0.642 -7.997 3.016 1.00 97.00 80 LEU A CA 1
ATOM 614 C C . LEU A 1 80 ? -0.035 -9.394 3.206 1.00 97.00 80 LEU A C 1
ATOM 616 O O . LEU A 1 80 ? 0.631 -9.890 2.311 1.00 97.00 80 LEU A O 1
ATOM 620 N N . LEU A 1 81 ? -0.307 -10.064 4.331 1.00 96.44 81 LEU A N 1
ATOM 621 C CA . LEU A 1 81 ? 0.168 -11.435 4.582 1.00 96.44 81 LEU A CA 1
ATOM 622 C C . LEU A 1 81 ? -0.442 -12.499 3.648 1.00 96.44 81 LEU A C 1
ATOM 624 O O . LEU A 1 81 ? -0.027 -13.654 3.704 1.00 96.44 81 LEU A O 1
ATOM 628 N N . LYS A 1 82 ? -1.457 -12.145 2.852 1.00 95.06 82 LYS A N 1
ATOM 629 C CA . LYS A 1 82 ? -2.115 -13.038 1.885 1.00 95.06 82 LYS A CA 1
ATOM 630 C C . LYS A 1 82 ? -1.808 -12.682 0.429 1.00 95.06 82 LYS A C 1
ATOM 632 O O . LYS A 1 82 ? -2.274 -13.411 -0.446 1.00 95.06 82 LYS A O 1
ATOM 637 N N . ALA A 1 83 ? -1.172 -11.533 0.201 1.00 87.94 83 ALA A N 1
ATOM 638 C CA . ALA A 1 83 ? -0.889 -10.997 -1.124 1.00 87.94 83 ALA A CA 1
ATOM 639 C C . ALA A 1 83 ? 0.249 -11.758 -1.812 1.00 87.94 83 ALA A C 1
ATOM 641 O O . ALA A 1 83 ? 1.098 -12.331 -1.091 1.00 87.94 83 ALA A O 1
#

Foldseek 3Di:
DDDDDDDDDDPPDPPPPDPDDDALCVAAFEFEPVDPVRLVVSVVVSVVRVHDPVRHDYWNADPDPDDDPVRCVPTPVVVVVVD

Secondary structure (DSSP, 8-state):
-------------------SS--GGG--EEEETT-HHHHHHHHHHHHHTT--GGGEEEE---SSSS--HHHIIIIIIHHHTT-

pLDDT: mean 85.19, std 19.24, range [37.88, 98.31]

Sequence (83 aa):
MKIFWSCCAATAGLCSTSLAAGQGDEVVVIYNSQLPESKDLAIYYAQRREVPTNQVLGFDLPTAEAITRAEFRDRLQKPLLKA

Radius of gyration: 23.34 Å; chains: 1; bounding box: 66×36×51 Å